Protein AF-A0A6S7LSD6-F1 (afdb_monomer_lite)

Organism: Paramuricea clavata (NCBI:txid317549)

pLDDT: mean 86.42, std 12.98, range [49.25, 97.31]

InterPro domains:
  IPR000742 EGF-like domain [PS00022] (54-65)
  IPR000742 EGF-like domain [PS01186] (54-65)
  IPR000742 EGF-like domain [SM00181] (16-66)
  IPR000742 EGF-like domain [SM00181] (71-110)

Sequence (110 aa):
VNLTFLVQDTKNGSSTLSPNIQLCRCENGGECFVPEATSEQEAAIENTFLVMSCNCPPGYTGEFCGEVRDFCAGGLTPSCNALVTCTNSPTGFTCGDCPNGYDGNGQICS

Secondary structure (DSSP, 8-state):
----EEEE-TTS-EEEE---EEE----TTPEEE-----TTTGGGTTT-EEE-EEEPPTTEESTTS-EEP-SSSTT-SS---TTS-EEEETTEEEEPPPPTT--BSSS-B-

Radius of gyration: 24.89 Å; chains: 1; bounding box: 62×24×68 Å

Structure (mmCIF, N/CA/C/O backbone):
data_AF-A0A6S7LSD6-F1
#
_entry.id   AF-A0A6S7LSD6-F1
#
loop_
_atom_site.group_PDB
_atom_site.id
_atom_site.type_symbol
_atom_site.label_atom_id
_atom_site.label_alt_id
_atom_site.label_comp_id
_atom_site.label_asym_id
_atom_site.label_entity_id
_atom_site.label_seq_id
_atom_site.pdbx_PDB_ins_code
_atom_site.Cartn_x
_atom_site.Cartn_y
_atom_site.Cartn_z
_atom_site.occupancy
_atom_site.B_iso_or_equiv
_atom_site.auth_seq_id
_atom_site.auth_comp_id
_atom_site.auth_asym_id
_atom_site.auth_atom_id
_atom_site.pdbx_PDB_model_num
ATOM 1 N N . VAL A 1 1 ? -17.770 7.307 19.960 1.00 58.91 1 VAL A N 1
ATOM 2 C CA . VAL A 1 1 ? -19.055 6.565 20.033 1.00 58.91 1 VAL A CA 1
ATOM 3 C C . VAL A 1 1 ? -19.008 5.725 21.293 1.00 58.91 1 VAL A C 1
ATOM 5 O O . VAL A 1 1 ? -18.023 5.020 21.466 1.00 58.91 1 VAL A O 1
ATOM 8 N N . ASN A 1 2 ? -20.015 5.820 22.163 1.00 65.75 2 ASN A N 1
ATOM 9 C CA . ASN A 1 2 ? -20.064 5.044 23.405 1.00 65.75 2 ASN A CA 1
ATOM 10 C C . ASN A 1 2 ? -21.063 3.904 23.218 1.00 65.75 2 ASN A C 1
ATOM 12 O O . ASN A 1 2 ? -22.240 4.157 22.959 1.00 65.75 2 ASN A O 1
ATOM 16 N N . LEU A 1 3 ? -20.573 2.667 23.281 1.00 73.94 3 LEU A N 1
ATOM 17 C CA . LEU A 1 3 ? -21.379 1.465 23.107 1.00 73.94 3 LEU A CA 1
ATOM 18 C C . LEU A 1 3 ? -21.621 0.852 24.485 1.00 73.94 3 LEU A C 1
ATOM 20 O O . LEU A 1 3 ? -20.670 0.504 25.179 1.00 73.94 3 LEU A O 1
ATOM 24 N N . THR A 1 4 ? -22.888 0.732 24.875 1.00 83.44 4 THR A N 1
ATOM 25 C CA . THR A 1 4 ? -23.278 0.184 26.177 1.00 83.44 4 THR A CA 1
ATOM 26 C C . THR A 1 4 ? -24.343 -0.878 25.970 1.00 83.44 4 THR A C 1
ATOM 28 O O . THR A 1 4 ? -25.391 -0.612 25.383 1.00 83.44 4 THR A O 1
ATOM 31 N N . PHE A 1 5 ? -24.095 -2.078 26.478 1.00 87.56 5 PHE A N 1
ATOM 32 C CA . PHE A 1 5 ? -25.092 -3.135 26.550 1.00 87.56 5 PHE A CA 1
ATOM 33 C C . PHE A 1 5 ? -25.881 -2.993 27.846 1.00 87.56 5 PHE A C 1
ATOM 35 O O . PHE A 1 5 ? -25.295 -3.026 28.924 1.00 87.56 5 PHE A O 1
ATOM 42 N N . LEU A 1 6 ? -27.201 -2.846 27.738 1.00 92.50 6 LEU A N 1
ATOM 43 C CA . LEU A 1 6 ? -28.130 -2.890 28.863 1.00 92.50 6 LEU A CA 1
ATOM 44 C C . LEU A 1 6 ? -28.782 -4.271 28.900 1.00 92.50 6 LEU A C 1
ATOM 46 O O . LEU A 1 6 ? -29.463 -4.662 27.954 1.00 92.50 6 LEU A O 1
ATOM 50 N N . VAL A 1 7 ? -28.598 -4.990 30.000 1.00 93.19 7 VAL A N 1
ATOM 51 C CA . VAL A 1 7 ? -29.330 -6.225 30.285 1.00 93.19 7 VAL A CA 1
ATOM 52 C C . VAL A 1 7 ? -30.376 -5.898 31.339 1.00 93.19 7 VAL A C 1
ATOM 54 O O . VAL A 1 7 ? -30.024 -5.386 32.400 1.00 93.19 7 VAL A O 1
ATOM 57 N N . GLN A 1 8 ? -31.649 -6.165 31.046 1.00 96.75 8 GLN A N 1
ATOM 58 C CA . GLN A 1 8 ? -32.766 -5.912 31.955 1.00 96.75 8 GLN A CA 1
ATOM 59 C C . GLN A 1 8 ? -33.596 -7.186 32.146 1.00 96.75 8 GLN A C 1
ATOM 61 O O . GLN A 1 8 ? -33.910 -7.874 31.174 1.00 96.75 8 GLN A O 1
ATOM 66 N N . ASP A 1 9 ? -33.935 -7.511 33.392 1.00 94.00 9 ASP A N 1
ATOM 67 C CA . ASP A 1 9 ? -34.819 -8.627 33.725 1.00 94.00 9 ASP A CA 1
ATOM 68 C C . ASP A 1 9 ? -36.308 -8.235 33.638 1.00 94.00 9 ASP A C 1
ATOM 70 O O . ASP A 1 9 ? -36.678 -7.072 33.469 1.00 94.00 9 ASP A O 1
ATOM 74 N N . THR A 1 10 ? -37.202 -9.216 33.788 1.00 96.12 10 THR A N 1
ATOM 75 C CA . THR A 1 10 ? -38.660 -8.998 33.730 1.00 96.12 10 THR A CA 1
ATOM 76 C C . THR A 1 10 ? -39.226 -8.227 34.931 1.00 96.12 10 THR A C 1
ATOM 78 O O . THR A 1 10 ? -40.426 -7.971 34.980 1.00 96.12 10 THR A O 1
ATOM 81 N N . LYS A 1 11 ? -38.399 -7.912 35.932 1.00 95.88 11 LYS A N 1
ATOM 82 C CA . LYS A 1 11 ? -38.730 -7.132 37.134 1.00 95.88 11 LYS A CA 1
ATOM 83 C C . LYS A 1 11 ? -38.057 -5.752 37.121 1.00 95.88 11 LYS A C 1
ATOM 85 O O . LYS A 1 11 ? -38.013 -5.094 38.158 1.00 95.88 11 LYS A O 1
ATOM 90 N N . ASN A 1 12 ? -37.569 -5.307 35.961 1.00 91.25 12 ASN A N 1
ATOM 91 C CA . ASN A 1 12 ? -36.833 -4.061 35.746 1.00 91.25 12 ASN A CA 1
ATOM 92 C C . ASN A 1 12 ? -35.471 -3.959 36.459 1.00 91.25 12 ASN A C 1
ATOM 94 O O . ASN A 1 12 ? -34.884 -2.876 36.463 1.00 91.25 12 ASN A O 1
ATOM 98 N N . GLY A 1 13 ? -34.930 -5.046 37.010 1.00 94.94 13 GLY A N 1
ATOM 99 C CA . GLY A 1 13 ? -33.538 -5.094 37.447 1.00 94.94 13 GLY A CA 1
ATOM 100 C C . GLY A 1 13 ? -32.617 -4.982 36.236 1.00 94.94 13 GLY A C 1
ATOM 101 O O . GLY A 1 13 ? -32.801 -5.705 35.259 1.00 94.94 13 GLY A O 1
ATOM 102 N N . SER A 1 14 ? -31.648 -4.066 36.268 1.00 95.56 14 SER A N 1
ATOM 103 C CA . SER A 1 14 ? -30.779 -3.796 35.119 1.00 95.56 14 SER A CA 1
ATOM 104 C C . SER A 1 14 ? -29.294 -3.840 35.457 1.00 95.56 14 SER A C 1
ATOM 106 O O . SER A 1 14 ? -28.883 -3.507 36.566 1.00 95.56 14 SER A O 1
ATOM 108 N N . SER A 1 15 ? -28.470 -4.188 34.474 1.00 94.00 15 SER A N 1
ATOM 109 C CA . SER A 1 15 ? -27.009 -4.104 34.528 1.00 94.00 15 SER A CA 1
ATOM 110 C C . SER A 1 15 ? -26.463 -3.615 33.191 1.00 94.00 15 SER A C 1
ATOM 112 O O . SER A 1 15 ? -27.057 -3.882 32.146 1.00 94.00 15 SER A O 1
ATOM 114 N N . THR A 1 16 ? -25.341 -2.895 33.215 1.00 92.00 16 THR A N 1
ATOM 115 C CA . THR A 1 16 ? -24.724 -2.326 32.011 1.00 92.00 16 THR A CA 1
ATOM 116 C C . THR A 1 16 ? -23.294 -2.802 31.813 1.00 92.00 16 THR A C 1
ATOM 118 O O . THR A 1 16 ? -22.538 -2.898 32.777 1.00 92.00 16 THR A O 1
ATOM 121 N N . LEU A 1 17 ? -22.911 -3.031 30.558 1.00 86.38 17 LEU A N 1
ATOM 122 C CA . LEU A 1 17 ? -21.543 -3.333 30.143 1.00 86.38 17 LEU A CA 1
ATOM 123 C C . LEU A 1 17 ? -21.118 -2.368 29.037 1.00 86.38 17 LEU A C 1
ATOM 125 O O . LEU A 1 17 ? -21.749 -2.328 27.982 1.00 86.38 17 LEU A O 1
ATOM 129 N N . SER A 1 18 ? -20.018 -1.658 29.253 1.00 84.19 18 SER A N 1
ATOM 130 C CA . SER A 1 18 ? -19.373 -0.832 28.230 1.00 84.19 18 SER A CA 1
ATOM 131 C C . SER A 1 18 ? -18.051 -1.492 27.837 1.00 84.19 18 SER A C 1
ATOM 133 O O . SER A 1 18 ? -17.091 -1.399 28.600 1.00 84.19 18 SER A O 1
ATOM 135 N N . PRO A 1 19 ? -17.980 -2.232 26.716 1.00 81.12 19 PRO A N 1
ATOM 136 C CA . PRO A 1 19 ? -16.727 -2.834 26.281 1.00 81.12 19 PRO A CA 1
ATOM 137 C C . PRO A 1 19 ? -15.780 -1.781 25.697 1.00 81.12 19 PRO A C 1
ATOM 139 O O . PRO A 1 19 ? -16.206 -0.803 25.081 1.00 81.12 19 PRO A O 1
ATOM 142 N N . ASN A 1 20 ? -14.481 -2.047 25.797 1.00 78.19 20 ASN A N 1
ATOM 143 C CA . ASN A 1 20 ? -13.505 -1.428 24.911 1.00 78.19 20 ASN A CA 1
ATOM 144 C C . ASN A 1 20 ? -13.528 -2.192 23.574 1.00 78.19 20 ASN A C 1
ATOM 146 O O . ASN A 1 20 ? -13.371 -3.414 23.563 1.00 78.19 20 ASN A O 1
ATOM 150 N N . ILE A 1 21 ? -13.791 -1.497 22.466 1.00 81.06 21 ILE A N 1
ATOM 151 C CA . ILE A 1 21 ? -13.832 -2.099 21.127 1.00 81.06 21 ILE A CA 1
ATOM 152 C C . ILE A 1 21 ? -12.767 -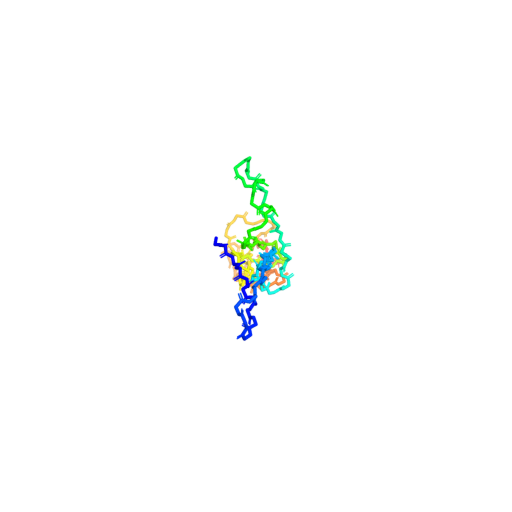1.422 20.283 1.00 81.06 21 ILE A C 1
ATOM 154 O O . ILE A 1 21 ? -12.851 -0.222 20.038 1.00 81.06 21 ILE A O 1
ATOM 158 N N . GLN A 1 22 ? -11.810 -2.204 19.798 1.00 82.56 22 GLN A N 1
ATOM 159 C CA . GLN A 1 22 ? -10.786 -1.755 18.866 1.00 82.56 22 GLN A CA 1
ATOM 160 C C . GLN A 1 22 ? -11.011 -2.466 17.538 1.00 82.56 22 GLN A C 1
ATOM 162 O O . GLN A 1 22 ? -10.961 -3.694 17.468 1.00 82.56 22 GLN A O 1
ATOM 167 N N . LEU A 1 23 ? -11.309 -1.700 16.494 1.00 86.62 23 LEU A N 1
ATOM 168 C CA . LEU A 1 23 ? -11.623 -2.227 15.172 1.00 86.62 23 LEU A CA 1
ATOM 169 C C . LEU A 1 23 ? -10.642 -1.672 14.142 1.00 86.62 23 LEU A C 1
ATOM 171 O O . LEU A 1 23 ? -10.367 -0.480 14.116 1.00 86.62 23 LEU A O 1
ATOM 175 N N . CYS A 1 24 ? -10.176 -2.525 13.247 1.00 90.06 24 CYS A N 1
ATOM 176 C CA . CYS A 1 24 ? -9.442 -2.159 12.042 1.00 90.06 24 CYS A CA 1
ATOM 177 C C . CYS A 1 24 ? -9.931 -3.040 10.895 1.00 90.06 24 CYS A C 1
ATOM 179 O O . CYS A 1 24 ? -10.449 -4.138 11.114 1.00 90.06 24 CYS A O 1
ATOM 181 N N . ARG A 1 25 ? -9.738 -2.573 9.663 1.00 94.00 25 ARG A N 1
ATOM 182 C CA . ARG A 1 25 ? -10.050 -3.328 8.447 1.00 94.00 25 ARG A CA 1
ATOM 183 C C . ARG A 1 25 ? -8.829 -3.351 7.530 1.00 94.00 25 ARG A C 1
ATOM 185 O O . ARG A 1 25 ? -8.878 -2.836 6.422 1.00 94.00 25 ARG A O 1
ATOM 192 N N . CYS A 1 26 ? -7.722 -3.899 8.016 1.00 96.88 26 CYS A N 1
ATOM 193 C CA . CYS A 1 26 ? -6.512 -4.021 7.211 1.00 96.88 26 CYS A CA 1
ATOM 194 C C . CYS A 1 26 ? -6.633 -5.195 6.233 1.00 96.88 26 CYS A C 1
ATOM 196 O O . CYS A 1 26 ? -7.094 -6.278 6.595 1.00 96.88 26 CYS A O 1
ATOM 198 N N . GLU A 1 27 ? -6.219 -4.975 4.992 1.00 96.88 27 GLU A N 1
ATOM 199 C CA . GLU A 1 27 ? -6.199 -5.957 3.912 1.00 96.88 27 GLU A CA 1
ATOM 200 C C . GLU A 1 27 ? -4.757 -6.422 3.643 1.00 96.88 27 GLU A C 1
ATOM 202 O O . GLU A 1 27 ? -3.797 -5.892 4.206 1.00 96.88 27 GLU A O 1
ATOM 207 N N . ASN A 1 28 ? -4.595 -7.468 2.826 1.00 96.31 28 ASN A N 1
ATOM 208 C CA . ASN A 1 28 ? -3.292 -8.001 2.393 1.00 96.31 28 ASN A CA 1
ATOM 209 C C . ASN A 1 28 ? -2.295 -8.344 3.522 1.00 96.31 28 ASN A C 1
ATOM 211 O O . ASN A 1 28 ? -1.088 -8.366 3.298 1.00 96.31 28 ASN A O 1
ATOM 215 N N . GLY A 1 29 ? -2.794 -8.655 4.724 1.00 95.12 29 GLY A N 1
ATOM 216 C CA . GLY A 1 29 ? -1.966 -8.987 5.889 1.00 95.12 29 GLY A CA 1
ATOM 217 C C . GLY A 1 29 ? -1.452 -7.776 6.670 1.00 95.12 29 GLY A C 1
ATOM 218 O O . GLY A 1 29 ? -0.512 -7.927 7.442 1.00 95.12 29 GLY A O 1
ATOM 219 N N . GLY A 1 30 ? -2.041 -6.591 6.473 1.00 96.19 30 GLY A N 1
ATOM 220 C CA . GLY A 1 30 ? -1.735 -5.411 7.280 1.00 96.19 30 GLY A CA 1
ATOM 221 C C . GLY A 1 30 ? -1.982 -5.624 8.770 1.00 96.19 30 GLY A C 1
ATOM 222 O O . GLY A 1 30 ? -2.966 -6.245 9.175 1.00 96.19 30 GLY A O 1
ATOM 223 N N . GLU A 1 31 ? -1.072 -5.089 9.578 1.00 95.44 31 GLU A N 1
ATOM 224 C CA . GLU A 1 31 ? -1.126 -5.186 11.032 1.00 95.44 31 GLU A CA 1
ATOM 225 C C . GLU A 1 31 ? -1.811 -3.957 11.615 1.00 95.44 31 GLU A C 1
ATOM 227 O O . GLU A 1 31 ? -1.516 -2.819 11.244 1.00 95.44 31 GLU A O 1
ATOM 232 N N . CYS A 1 32 ? -2.730 -4.177 12.546 1.00 93.31 32 CYS A N 1
ATOM 233 C CA . CYS A 1 32 ? -3.435 -3.082 13.186 1.00 93.31 32 CYS A CA 1
ATOM 234 C C . CYS A 1 32 ? -2.579 -2.469 14.283 1.00 93.31 32 CYS A C 1
ATOM 236 O O . CYS A 1 32 ? -2.030 -3.183 15.122 1.00 93.31 32 CYS A O 1
ATOM 238 N N . PHE A 1 33 ? -2.524 -1.144 14.312 1.00 90.00 33 PHE A N 1
ATOM 239 C CA . PHE A 1 33 ? -1.864 -0.416 15.379 1.00 90.00 33 PHE A CA 1
ATOM 240 C C . PHE A 1 33 ? -2.753 0.715 15.876 1.00 90.00 33 PHE A C 1
ATOM 242 O O . PHE A 1 33 ? -3.539 1.312 15.135 1.00 90.00 33 PHE A O 1
ATOM 249 N N . VAL A 1 34 ? -2.621 1.007 17.164 1.00 82.62 34 VAL A N 1
ATOM 250 C CA . VAL A 1 34 ? -3.210 2.210 17.738 1.00 82.62 34 VAL A CA 1
ATOM 251 C C . VAL A 1 34 ? -2.374 3.379 17.221 1.00 82.62 34 VAL A C 1
ATOM 253 O O . VAL A 1 34 ? -1.178 3.407 17.521 1.00 82.62 34 VAL A O 1
ATOM 256 N N . PRO A 1 35 ? -2.940 4.300 16.416 1.00 74.50 35 PRO A N 1
ATOM 257 C CA . PRO A 1 35 ? -2.203 5.489 16.015 1.00 74.50 35 PRO A CA 1
ATOM 258 C C . PRO A 1 35 ? -1.728 6.205 17.275 1.00 74.50 35 PRO A C 1
ATOM 260 O O . PRO A 1 35 ? -2.470 6.240 18.258 1.00 74.50 35 PRO A O 1
ATOM 263 N N . GLU A 1 36 ? -0.487 6.707 17.264 1.00 69.56 36 GLU A N 1
ATOM 264 C CA . G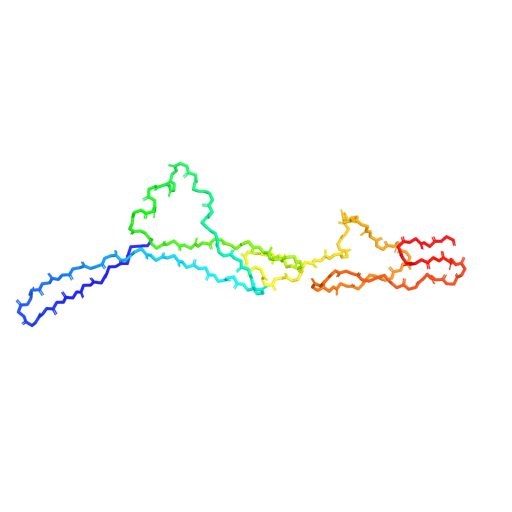LU A 1 36 ? 0.069 7.419 18.414 1.00 69.56 36 GLU A CA 1
ATOM 265 C C . GLU A 1 36 ? -0.935 8.474 18.862 1.00 69.56 36 GLU A C 1
ATOM 267 O O . GLU A 1 36 ? -1.265 9.402 18.119 1.00 69.56 36 GLU A O 1
ATOM 272 N N . ALA A 1 37 ? -1.470 8.259 20.061 1.00 58.19 37 ALA A N 1
ATOM 273 C CA . ALA A 1 37 ? -2.416 9.164 20.657 1.00 58.19 37 ALA A CA 1
ATOM 274 C C . ALA A 1 37 ? -1.701 10.505 20.820 1.00 58.19 37 ALA A C 1
ATOM 276 O O . ALA A 1 37 ? -0.706 10.600 21.539 1.00 58.19 37 ALA A O 1
ATOM 277 N N . THR A 1 38 ? -2.202 11.558 20.176 1.00 56.91 38 THR A N 1
ATOM 278 C CA . THR A 1 38 ? -1.872 12.904 20.646 1.00 56.91 38 THR A CA 1
ATOM 279 C C . THR A 1 38 ? -2.315 12.998 22.111 1.00 56.91 38 THR A C 1
ATOM 281 O O . THR A 1 38 ? -3.171 12.234 22.555 1.00 56.91 38 THR A O 1
ATOM 284 N N . SER A 1 39 ? -1.770 13.920 22.898 1.00 56.19 39 SER A N 1
ATOM 285 C CA . SER A 1 39 ? -2.108 14.086 24.325 1.00 56.19 39 SER A CA 1
ATOM 286 C C . SER A 1 39 ? -3.614 14.288 24.621 1.00 56.19 39 SER A C 1
ATOM 288 O O . SER A 1 39 ? -4.035 14.252 25.772 1.00 56.19 39 SER A O 1
ATOM 290 N N . GLU A 1 40 ? -4.451 14.454 23.592 1.00 56.50 40 GLU A N 1
ATOM 291 C CA . GLU A 1 40 ? -5.918 14.507 23.653 1.00 56.50 40 GLU A CA 1
ATOM 292 C C . GLU A 1 40 ? -6.598 13.122 23.511 1.00 56.50 40 GLU A C 1
ATOM 294 O O . GLU A 1 40 ? -7.772 12.964 23.844 1.00 56.50 40 GLU A O 1
ATOM 299 N N . GLN A 1 41 ? -5.875 12.105 23.035 1.00 55.72 41 GLN A N 1
ATOM 300 C CA . GLN A 1 41 ? -6.357 10.755 22.708 1.00 55.72 41 GLN A CA 1
ATOM 301 C C . GLN A 1 41 ? -5.961 9.695 23.751 1.00 55.72 41 GLN A C 1
ATOM 303 O O . GLN A 1 41 ? -6.525 8.601 23.747 1.00 55.72 41 GLN A O 1
ATOM 308 N N . GLU A 1 42 ? -5.072 10.017 24.698 1.00 53.19 42 GLU A N 1
ATOM 309 C CA . GLU A 1 42 ? -4.745 9.142 25.840 1.00 53.19 42 GLU A CA 1
ATOM 310 C C . GLU A 1 42 ? -5.981 8.864 26.720 1.00 53.19 42 GLU A C 1
ATOM 312 O O . GLU A 1 42 ? -6.130 7.774 27.270 1.00 53.19 42 GLU A O 1
ATOM 317 N N . ALA A 1 43 ? -6.941 9.797 26.760 1.00 49.25 43 ALA A N 1
ATOM 318 C CA . ALA A 1 43 ? -8.219 9.636 27.457 1.00 49.25 43 ALA A CA 1
ATOM 319 C C . ALA A 1 43 ? -9.232 8.726 26.726 1.00 49.25 43 ALA A C 1
ATOM 321 O O . ALA A 1 43 ? -10.258 8.371 27.303 1.00 49.25 43 ALA A O 1
ATOM 322 N N . ALA A 1 44 ? -8.972 8.324 25.474 1.00 52.06 44 ALA A N 1
ATOM 323 C CA . ALA A 1 44 ? -9.857 7.438 24.707 1.00 52.06 44 ALA A CA 1
ATOM 324 C C . ALA A 1 44 ? -9.589 5.941 24.961 1.00 52.06 44 ALA A C 1
ATOM 326 O O . ALA A 1 44 ? -10.323 5.084 24.470 1.00 52.06 44 ALA A O 1
ATOM 327 N N . ILE A 1 45 ? -8.552 5.600 25.730 1.00 55.97 45 ILE A N 1
ATOM 328 C CA . ILE A 1 45 ? -8.189 4.203 26.011 1.00 55.97 45 ILE A CA 1
ATOM 329 C C . ILE A 1 45 ? -9.075 3.618 27.132 1.00 55.97 45 ILE A C 1
ATOM 331 O O . ILE A 1 45 ? -9.351 2.416 27.147 1.00 55.97 45 ILE A O 1
ATOM 335 N N . GLU A 1 46 ? -9.655 4.461 27.991 1.00 56.62 46 GLU A N 1
ATOM 336 C CA . GLU A 1 46 ? -10.701 4.067 28.939 1.00 56.62 46 GLU A CA 1
ATOM 337 C C . GLU A 1 46 ? -12.100 4.234 28.307 1.00 56.62 46 GLU A C 1
ATOM 339 O O . GLU A 1 46 ? -12.624 5.336 28.174 1.00 56.62 46 GLU A O 1
ATOM 344 N N . ASN A 1 47 ? -12.747 3.115 27.955 1.00 53.88 47 ASN A N 1
ATOM 345 C CA . ASN A 1 47 ? -14.174 3.012 27.582 1.00 53.88 47 ASN A CA 1
ATOM 346 C C . ASN A 1 47 ? -14.637 3.524 26.197 1.00 53.88 47 ASN A C 1
ATOM 348 O O . ASN A 1 47 ? -15.828 3.803 26.038 1.00 53.88 47 ASN A O 1
ATOM 352 N N . THR A 1 48 ? -13.776 3.605 25.175 1.00 68.38 48 THR A N 1
ATOM 353 C CA . THR A 1 48 ? -14.193 4.091 23.840 1.00 68.38 48 THR A CA 1
ATOM 354 C C . THR A 1 48 ? -14.059 3.045 22.728 1.00 68.38 48 THR A C 1
ATOM 356 O O . THR A 1 48 ? -13.148 2.220 22.710 1.00 68.38 48 THR A O 1
ATOM 359 N N . PHE A 1 49 ? -15.003 3.095 21.780 1.00 76.44 49 PHE A N 1
ATOM 360 C CA . PHE A 1 49 ? -14.891 2.458 20.467 1.00 76.44 49 PHE A CA 1
ATOM 361 C C . PHE A 1 49 ? -13.814 3.177 19.640 1.00 76.44 49 PHE A C 1
ATOM 363 O O . PHE A 1 49 ? -14.013 4.334 19.255 1.00 76.44 49 PHE A O 1
ATOM 370 N N . LEU A 1 50 ? -12.698 2.501 19.369 1.00 78.50 50 LEU A N 1
ATOM 371 C CA . LEU A 1 50 ? -11.553 3.021 18.627 1.00 78.50 50 LEU A CA 1
ATOM 372 C C . LEU A 1 50 ? -11.441 2.346 17.259 1.00 78.50 50 LEU A C 1
ATOM 374 O O . LEU A 1 50 ? -11.401 1.119 17.158 1.00 78.50 50 LEU A O 1
ATOM 378 N N . VAL A 1 51 ? -11.326 3.162 16.212 1.00 83.38 51 VAL A N 1
ATOM 379 C CA . VAL A 1 51 ? -10.904 2.690 14.892 1.00 83.38 51 VAL A CA 1
ATOM 380 C C . VAL A 1 51 ? -9.388 2.835 14.809 1.00 83.38 51 VAL A C 1
ATOM 382 O O . VAL A 1 51 ? -8.861 3.938 14.926 1.00 83.38 51 VAL A O 1
ATOM 385 N N . MET A 1 52 ? -8.702 1.705 14.684 1.00 86.88 52 MET A N 1
ATOM 386 C CA . MET A 1 52 ? -7.250 1.608 14.581 1.00 86.88 52 MET A CA 1
ATOM 387 C C . MET A 1 52 ? -6.783 1.802 13.135 1.00 86.88 52 MET A C 1
ATOM 389 O O . MET A 1 52 ? -7.538 1.568 12.189 1.00 86.88 52 MET A O 1
ATOM 393 N N . SER A 1 53 ? -5.512 2.163 12.985 1.00 90.44 53 SER A N 1
ATOM 394 C CA . SER A 1 53 ? -4.847 2.336 11.692 1.00 90.44 53 SER A CA 1
ATOM 395 C C . SER A 1 53 ? -4.124 1.056 11.260 1.00 90.44 53 SER A C 1
ATOM 397 O O . SER A 1 53 ? -3.906 0.150 12.069 1.00 90.44 53 SER A O 1
ATOM 399 N N . CYS A 1 54 ? -3.738 0.981 9.984 1.00 96.00 54 CYS A N 1
ATOM 400 C CA . CYS A 1 54 ? -3.056 -0.176 9.405 1.00 96.00 54 CYS A CA 1
ATOM 401 C C . CYS A 1 54 ? -1.588 0.112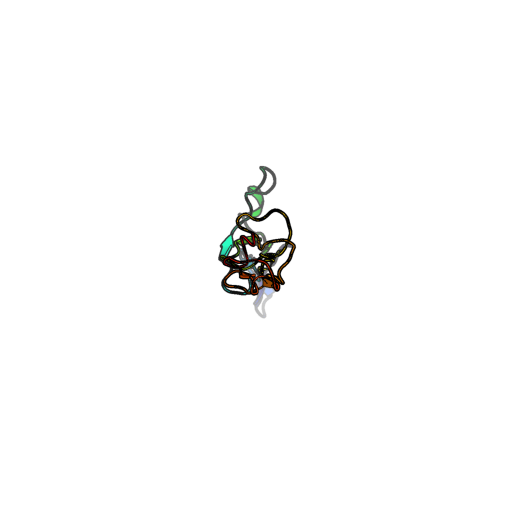 9.089 1.00 96.00 54 CYS A C 1
ATOM 403 O O . CYS A 1 54 ? -1.266 1.084 8.407 1.00 96.00 54 CYS A O 1
ATOM 405 N N . ASN A 1 55 ? -0.697 -0.759 9.553 1.00 95.94 55 ASN A N 1
ATOM 406 C CA . ASN A 1 55 ? 0.680 -0.833 9.095 1.00 95.94 55 ASN A CA 1
ATOM 407 C C . ASN A 1 55 ? 0.744 -1.795 7.905 1.00 95.94 55 ASN A C 1
ATOM 409 O O . ASN A 1 55 ? 0.430 -2.981 8.041 1.00 95.94 55 ASN A O 1
ATOM 413 N N . CYS A 1 56 ? 1.116 -1.286 6.733 1.00 96.75 56 CYS A N 1
ATOM 414 C CA . CYS A 1 56 ? 1.070 -2.080 5.512 1.00 96.75 56 CYS A CA 1
ATOM 415 C C . CYS A 1 56 ? 2.323 -2.936 5.325 1.00 96.75 56 CYS A C 1
ATOM 417 O O . CYS A 1 56 ? 3.440 -2.441 5.501 1.00 96.75 56 CYS A O 1
ATOM 419 N N . PRO A 1 57 ? 2.162 -4.208 4.916 1.00 96.00 57 PRO A N 1
ATOM 420 C CA . PRO A 1 57 ? 3.294 -5.050 4.591 1.00 96.00 57 PRO A CA 1
ATOM 421 C C . PRO A 1 57 ? 3.983 -4.544 3.313 1.00 96.00 57 PRO A C 1
ATOM 423 O O . PRO A 1 57 ? 3.391 -3.784 2.533 1.00 96.00 57 PRO A O 1
ATOM 426 N N . PRO A 1 58 ? 5.235 -4.970 3.057 1.00 93.06 58 PRO A N 1
ATOM 427 C CA . PRO A 1 58 ? 5.938 -4.618 1.832 1.00 93.06 58 PRO A CA 1
ATOM 428 C C . PRO A 1 58 ? 5.098 -4.928 0.590 1.00 93.06 58 PRO A C 1
ATOM 430 O O . PRO A 1 58 ? 4.525 -6.009 0.478 1.00 93.06 58 PRO A O 1
ATOM 433 N N . GLY A 1 59 ? 5.045 -3.974 -0.341 1.00 92.81 59 GLY A N 1
ATOM 434 C CA . GLY A 1 59 ? 4.282 -4.126 -1.581 1.00 92.81 59 GLY A CA 1
ATOM 435 C C . GLY A 1 59 ? 2.862 -3.578 -1.554 1.00 92.81 59 GLY A C 1
ATOM 436 O O . GLY A 1 59 ? 2.243 -3.503 -2.611 1.00 92.81 59 GLY A O 1
ATOM 437 N N . TYR A 1 60 ? 2.370 -3.134 -0.396 1.00 96.00 60 TYR A N 1
ATOM 438 C CA . TYR A 1 60 ? 1.034 -2.559 -0.256 1.00 96.00 60 TYR A CA 1
ATOM 439 C C . TYR A 1 60 ? 1.069 -1.154 0.343 1.00 96.00 60 TYR A C 1
ATOM 441 O O . TYR A 1 60 ? 2.041 -0.738 0.977 1.00 96.00 60 TYR A O 1
ATOM 449 N N . THR A 1 61 ? 0.008 -0.397 0.098 1.00 94.88 61 THR A N 1
ATOM 450 C CA . THR A 1 61 ? -0.175 0.980 0.552 1.00 94.88 61 THR A CA 1
ATOM 451 C C . THR A 1 61 ? -1.666 1.317 0.699 1.00 94.88 61 THR A C 1
ATOM 453 O O . THR A 1 61 ? -2.530 0.447 0.555 1.00 94.88 61 THR A O 1
ATOM 456 N N . GLY A 1 62 ? -1.966 2.574 1.025 1.00 94.38 62 GLY A N 1
ATOM 457 C CA . GLY A 1 62 ? -3.311 3.059 1.327 1.00 94.38 62 GLY A CA 1
ATOM 458 C C . GLY A 1 62 ? -3.702 2.878 2.797 1.00 94.38 62 GLY A C 1
ATOM 459 O O . GLY A 1 62 ? -3.033 2.183 3.558 1.00 94.38 62 GLY A O 1
ATOM 460 N N . GLU A 1 63 ? -4.812 3.503 3.193 1.00 93.44 63 GLU A N 1
ATOM 461 C CA . GLU A 1 63 ? -5.312 3.522 4.583 1.00 93.44 63 GLU A CA 1
ATOM 462 C C . GLU A 1 63 ? -5.566 2.114 5.146 1.00 93.44 63 GLU A C 1
ATOM 464 O O 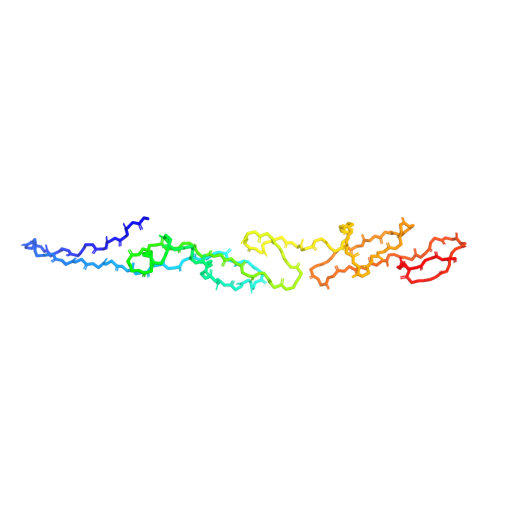. GLU A 1 63 ? -5.309 1.845 6.317 1.00 93.44 63 GLU A O 1
ATOM 469 N N . PHE A 1 64 ? -6.028 1.205 4.286 1.00 95.75 64 PHE A N 1
ATOM 470 C CA . PHE A 1 64 ? -6.389 -0.168 4.641 1.00 95.75 64 PHE A CA 1
ATOM 471 C C . PHE A 1 64 ? -5.466 -1.214 4.014 1.00 95.75 64 PHE A C 1
ATOM 473 O O . PHE A 1 64 ? -5.793 -2.395 4.028 1.00 95.75 64 PHE A O 1
ATOM 480 N N . CYS A 1 65 ? -4.330 -0.811 3.439 1.00 97.31 65 CYS A N 1
ATOM 481 C CA . CYS A 1 65 ? -3.399 -1.716 2.754 1.00 97.31 65 CYS A CA 1
ATOM 482 C C . CYS A 1 65 ? -4.013 -2.494 1.574 1.00 97.31 65 CYS A C 1
ATOM 484 O O . CYS A 1 65 ? -3.506 -3.547 1.190 1.00 97.31 65 CYS A O 1
ATOM 486 N N . GLY A 1 66 ? -5.110 -1.991 0.999 1.00 96.00 66 GLY A N 1
ATOM 487 C CA . GLY A 1 66 ? -5.792 -2.596 -0.150 1.00 96.00 66 GLY A CA 1
ATOM 488 C C . GLY A 1 66 ? -5.127 -2.280 -1.492 1.00 96.00 66 GLY A C 1
ATOM 489 O O . GLY A 1 66 ? -5.397 -2.946 -2.489 1.00 96.00 66 GLY A O 1
ATOM 490 N N . GLU A 1 67 ? -4.247 -1.280 -1.531 1.00 95.44 67 GLU A N 1
ATOM 491 C CA . GLU A 1 67 ? -3.610 -0.821 -2.762 1.00 95.44 67 GLU A CA 1
ATOM 492 C C . GLU A 1 67 ? -2.243 -1.474 -2.929 1.00 95.44 67 GLU A C 1
ATOM 494 O O . GLU A 1 67 ? -1.447 -1.532 -1.992 1.00 95.44 67 GLU A O 1
ATOM 499 N N . VAL A 1 68 ? -1.943 -1.945 -4.138 1.00 94.38 68 VAL A N 1
ATOM 500 C CA . VAL A 1 68 ? -0.594 -2.399 -4.483 1.00 94.38 68 VAL A CA 1
ATOM 501 C C . VAL A 1 68 ? 0.295 -1.174 -4.630 1.00 94.38 68 VAL A C 1
ATOM 503 O O . VAL A 1 68 ? -0.030 -0.249 -5.373 1.00 94.38 68 VAL A O 1
ATOM 506 N N . ARG A 1 69 ? 1.433 -1.171 -3.939 1.00 94.06 69 ARG A N 1
ATOM 507 C CA . ARG A 1 69 ? 2.424 -0.107 -4.052 1.00 94.06 69 ARG A CA 1
ATOM 508 C C . ARG A 1 69 ? 2.883 0.006 -5.502 1.00 94.06 69 ARG A C 1
ATOM 510 O O . ARG A 1 69 ? 3.262 -0.989 -6.115 1.00 94.06 69 ARG A O 1
ATOM 517 N N . ASP A 1 70 ? 2.874 1.220 -6.035 1.00 92.88 70 ASP A N 1
ATOM 518 C CA . ASP A 1 70 ? 3.412 1.481 -7.364 1.00 92.88 70 ASP A CA 1
ATOM 519 C C . ASP A 1 70 ? 4.933 1.646 -7.294 1.00 92.88 70 ASP A C 1
ATOM 521 O O . ASP A 1 70 ? 5.448 2.684 -6.878 1.00 92.88 70 ASP A O 1
ATOM 525 N N . PHE A 1 71 ? 5.654 0.595 -7.675 1.00 91.50 71 PHE A N 1
ATOM 526 C CA . PHE A 1 71 ? 7.109 0.600 -7.765 1.00 91.50 71 PHE A CA 1
ATOM 527 C C . PHE A 1 71 ? 7.632 1.250 -9.056 1.00 91.50 71 PHE A C 1
ATOM 529 O O . PHE A 1 71 ? 8.824 1.538 -9.155 1.00 91.50 71 PHE A O 1
ATOM 536 N N . CYS A 1 72 ? 6.752 1.497 -10.028 1.00 91.31 72 CYS A N 1
ATOM 537 C CA . CYS A 1 72 ? 7.062 2.204 -11.267 1.00 91.31 72 CYS A CA 1
ATOM 538 C C . CYS A 1 72 ? 6.833 3.719 -11.150 1.00 91.31 72 CYS A C 1
ATOM 540 O O . CYS A 1 72 ? 7.263 4.469 -12.031 1.00 91.31 72 CYS A O 1
ATOM 542 N N . ALA A 1 73 ? 6.186 4.183 -10.076 1.00 88.69 73 ALA A N 1
ATOM 543 C CA . ALA A 1 73 ? 6.048 5.601 -9.789 1.00 88.69 73 ALA A CA 1
ATOM 544 C C . ALA A 1 73 ? 7.436 6.253 -9.662 1.00 88.69 73 ALA A C 1
ATOM 546 O O . ALA A 1 73 ? 8.316 5.783 -8.933 1.00 88.69 73 ALA A O 1
ATOM 547 N N . GLY A 1 74 ? 7.643 7.349 -10.398 1.00 70.81 74 GLY A N 1
ATOM 548 C CA . GLY A 1 74 ? 8.904 8.086 -10.382 1.00 70.81 74 GLY A CA 1
ATOM 549 C C . GLY A 1 74 ? 9.306 8.504 -8.963 1.00 70.81 74 GLY A C 1
ATOM 550 O O . GLY A 1 74 ? 8.463 8.889 -8.157 1.00 70.81 74 GLY A O 1
ATOM 551 N N . GLY A 1 75 ? 10.605 8.435 -8.661 1.00 71.88 75 GLY A N 1
ATOM 552 C CA . GLY A 1 75 ? 11.159 8.786 -7.345 1.00 71.88 75 GLY A CA 1
ATOM 553 C C . GLY A 1 75 ? 11.627 7.595 -6.504 1.00 71.88 75 GLY A C 1
ATOM 554 O O . GLY A 1 75 ? 12.265 7.806 -5.475 1.00 71.88 75 GLY A O 1
ATOM 555 N N . LEU A 1 76 ? 11.380 6.360 -6.950 1.00 77.75 76 LEU A N 1
ATOM 556 C CA . LEU A 1 76 ? 11.968 5.159 -6.354 1.00 77.75 76 LEU A CA 1
ATOM 557 C C . LEU A 1 76 ? 13.320 4.825 -6.998 1.00 77.75 76 LEU A C 1
ATOM 559 O O . LEU A 1 76 ? 13.514 4.976 -8.207 1.00 77.75 76 LEU A O 1
ATOM 563 N N . THR A 1 77 ? 14.268 4.379 -6.172 1.00 78.19 77 THR A N 1
ATOM 564 C CA . THR A 1 77 ? 15.588 3.917 -6.610 1.00 78.19 77 THR A CA 1
ATOM 565 C C . THR A 1 77 ? 15.819 2.473 -6.149 1.00 78.19 77 THR A C 1
ATOM 567 O O . THR A 1 77 ? 15.631 2.172 -4.968 1.00 78.19 77 THR A O 1
ATOM 570 N N . PRO A 1 78 ? 16.236 1.564 -7.050 1.00 82.56 78 PRO A N 1
ATOM 571 C CA . PRO A 1 78 ? 16.417 1.759 -8.493 1.00 82.56 78 PRO A CA 1
ATOM 572 C C . PRO A 1 78 ? 15.075 1.891 -9.239 1.00 82.56 78 PRO A C 1
ATOM 574 O O . PRO A 1 78 ? 14.056 1.400 -8.769 1.00 82.56 78 PRO A O 1
ATOM 577 N N . SER A 1 79 ? 15.089 2.530 -10.408 1.00 89.62 79 SER A N 1
ATOM 578 C CA . SER A 1 79 ? 13.959 2.585 -11.348 1.00 89.62 79 SER A CA 1
ATOM 579 C C . SER A 1 79 ? 14.383 2.035 -12.709 1.00 89.62 79 SER A C 1
ATOM 581 O O . SER A 1 79 ? 15.576 1.869 -12.979 1.00 89.62 79 SER A O 1
ATOM 583 N N . CYS A 1 80 ? 13.412 1.703 -13.559 1.00 93.69 80 CYS A N 1
ATOM 584 C CA . CYS A 1 80 ? 13.702 1.328 -14.939 1.00 93.69 80 CYS A CA 1
ATOM 585 C C . CYS A 1 80 ? 14.256 2.511 -15.733 1.00 93.69 80 CYS A C 1
ATOM 587 O O . CYS A 1 80 ? 13.930 3.669 -15.465 1.00 93.69 80 CYS A O 1
ATOM 589 N N . ASN A 1 81 ? 15.061 2.208 -16.749 1.00 93.06 81 ASN A N 1
ATOM 590 C CA . ASN A 1 81 ? 15.480 3.195 -17.726 1.00 93.06 81 ASN A CA 1
ATOM 591 C C . ASN A 1 81 ? 14.242 3.80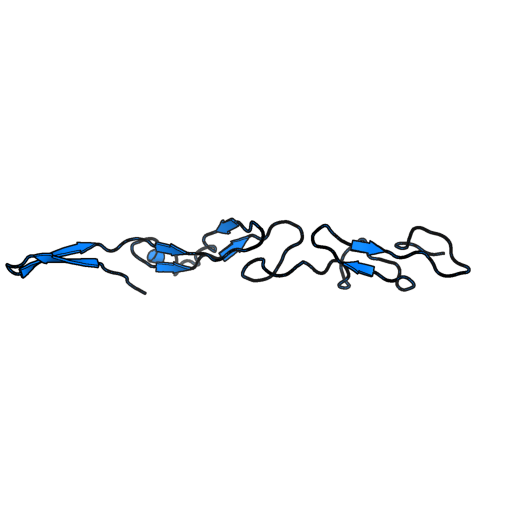4 -18.405 1.00 93.06 81 ASN A C 1
ATOM 593 O O . ASN A 1 81 ? 13.281 3.097 -18.700 1.00 93.06 81 ASN A O 1
ATOM 597 N N . ALA A 1 82 ? 14.281 5.102 -18.709 1.00 90.81 82 ALA A N 1
ATOM 598 C CA . ALA A 1 82 ? 13.170 5.795 -19.363 1.00 90.81 82 ALA A CA 1
ATOM 599 C C . ALA A 1 82 ? 12.805 5.216 -20.746 1.00 90.81 82 ALA A C 1
ATOM 601 O O . ALA A 1 82 ? 11.711 5.467 -21.245 1.00 90.81 82 ALA A O 1
ATOM 602 N N . LEU A 1 83 ? 13.715 4.461 -21.370 1.00 92.19 83 LEU A N 1
ATOM 603 C CA . LEU A 1 83 ? 13.504 3.820 -22.665 1.00 92.19 83 LEU A CA 1
ATOM 604 C C . LEU A 1 83 ? 12.757 2.481 -22.594 1.00 92.19 83 LEU A C 1
ATOM 606 O O . LEU A 1 83 ? 12.380 1.965 -23.645 1.00 92.19 83 LEU A O 1
ATOM 610 N N . VAL A 1 84 ? 12.548 1.903 -21.406 1.00 94.56 84 VAL A N 1
ATOM 611 C CA . VAL A 1 84 ? 11.912 0.584 -21.267 1.00 94.56 84 VAL A CA 1
ATOM 612 C C . VAL A 1 84 ? 10.595 0.658 -20.501 1.00 94.56 84 VAL A C 1
ATOM 614 O O . VAL A 1 84 ? 10.355 1.556 -19.697 1.00 94.56 84 VAL A O 1
ATOM 617 N N . THR A 1 85 ? 9.719 -0.318 -20.736 1.00 94.06 85 THR A N 1
ATOM 618 C CA . THR A 1 85 ? 8.458 -0.445 -19.996 1.00 94.06 85 THR A CA 1
ATOM 619 C C . THR A 1 85 ? 8.712 -0.987 -18.590 1.00 94.06 85 THR A C 1
ATOM 621 O O . THR A 1 85 ? 9.389 -2.001 -18.429 1.00 94.06 85 THR A O 1
ATOM 624 N N . CYS A 1 86 ? 8.136 -0.342 -17.575 1.00 94.94 86 CYS A N 1
ATOM 625 C CA . CYS A 1 86 ? 8.108 -0.846 -16.204 1.00 94.94 86 CYS A CA 1
ATOM 626 C C . CYS A 1 86 ? 6.803 -1.611 -15.956 1.00 94.94 86 CYS A C 1
ATOM 628 O O . CYS A 1 86 ? 5.724 -1.113 -16.279 1.00 94.94 86 CYS A O 1
ATOM 630 N N . THR A 1 87 ? 6.894 -2.810 -15.385 1.00 94.69 87 THR A N 1
ATOM 631 C CA . THR A 1 87 ? 5.732 -3.618 -14.991 1.00 94.69 87 THR A CA 1
ATOM 632 C C . THR A 1 87 ? 5.681 -3.721 -13.473 1.00 94.69 87 THR A C 1
ATOM 634 O O . THR A 1 87 ? 6.611 -4.241 -12.856 1.00 94.69 87 THR A O 1
ATOM 637 N N . ASN A 1 88 ? 4.598 -3.228 -12.871 1.00 93.31 88 ASN A N 1
ATOM 638 C CA . ASN A 1 88 ? 4.409 -3.221 -11.422 1.00 93.31 88 ASN A CA 1
ATOM 639 C C . ASN A 1 88 ? 3.786 -4.532 -10.909 1.00 93.31 88 ASN A C 1
ATOM 641 O O . ASN A 1 88 ? 2.961 -5.147 -11.583 1.00 93.31 88 ASN A O 1
ATOM 645 N N . SER A 1 89 ? 4.144 -4.931 -9.691 1.00 90.31 89 SER A N 1
ATOM 646 C CA . SER A 1 89 ? 3.645 -6.117 -8.990 1.00 90.31 89 SER A CA 1
ATOM 647 C C . SER A 1 89 ? 3.637 -5.871 -7.472 1.00 90.31 89 SER A C 1
ATOM 649 O O . SER A 1 89 ? 4.469 -5.112 -6.974 1.00 90.31 89 SER A O 1
ATOM 651 N N . PRO A 1 90 ? 2.793 -6.564 -6.681 1.00 87.62 90 PRO A N 1
ATOM 652 C CA . PRO A 1 90 ? 2.903 -6.553 -5.218 1.00 87.62 90 PRO A CA 1
ATOM 653 C C . PRO A 1 90 ? 4.292 -6.929 -4.695 1.00 87.62 90 PRO A C 1
ATOM 655 O O . PRO A 1 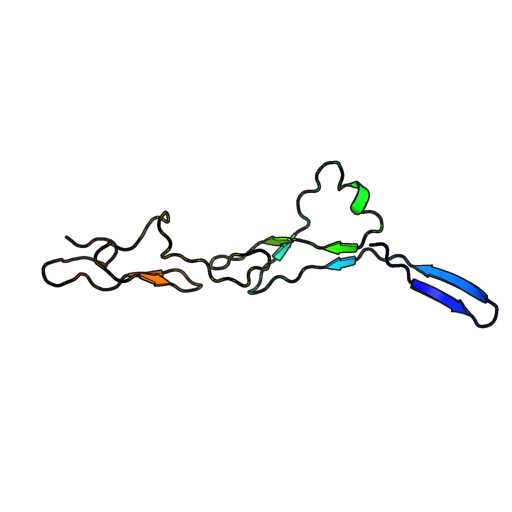90 ? 4.694 -6.502 -3.621 1.00 87.62 90 PRO A O 1
ATOM 658 N N . THR A 1 91 ? 5.058 -7.713 -5.451 1.00 89.31 91 THR A N 1
ATOM 659 C CA . THR A 1 91 ? 6.412 -8.122 -5.061 1.00 89.31 91 THR A CA 1
ATOM 660 C C . THR A 1 91 ? 7.509 -7.154 -5.517 1.00 89.31 91 THR A C 1
ATOM 662 O O . THR A 1 91 ? 8.675 -7.414 -5.232 1.00 89.31 91 THR A O 1
ATOM 665 N N . GLY A 1 92 ? 7.185 -6.076 -6.244 1.00 90.25 92 GLY A N 1
ATOM 666 C CA . GLY A 1 92 ? 8.166 -5.128 -6.782 1.00 90.25 92 GLY A CA 1
ATOM 667 C C . GLY A 1 92 ? 7.856 -4.687 -8.213 1.00 90.25 92 GLY A C 1
ATOM 668 O O . GLY A 1 92 ? 6.703 -4.568 -8.611 1.00 90.25 92 GLY A O 1
ATOM 669 N N . PHE A 1 93 ? 8.899 -4.480 -9.014 1.00 93.25 93 PHE A N 1
ATOM 670 C CA . PHE A 1 93 ? 8.768 -4.141 -10.430 1.00 93.25 93 PHE A CA 1
ATOM 671 C C . PHE A 1 93 ? 9.740 -4.940 -11.295 1.00 93.25 93 PHE A C 1
ATOM 673 O O . PHE A 1 93 ? 10.786 -5.390 -10.822 1.00 93.25 93 PHE A O 1
ATOM 680 N N . THR A 1 94 ? 9.407 -5.083 -12.574 1.00 93.94 94 THR A N 1
ATOM 681 C CA . THR A 1 94 ? 10.310 -5.598 -13.608 1.00 93.94 94 THR A CA 1
ATOM 682 C C . THR A 1 94 ? 10.460 -4.582 -14.734 1.00 93.94 94 THR A C 1
ATOM 684 O O . THR A 1 94 ? 9.506 -3.899 -15.109 1.00 93.94 94 THR A O 1
ATOM 687 N N . CYS A 1 95 ? 11.675 -4.476 -15.268 1.00 95.56 95 CYS A N 1
ATOM 688 C CA . CYS A 1 95 ? 11.975 -3.648 -16.430 1.00 95.56 95 CYS A CA 1
ATOM 689 C C . CYS A 1 95 ? 11.971 -4.507 -17.689 1.00 95.56 95 CYS A C 1
ATOM 691 O O . CYS A 1 95 ? 12.474 -5.629 -17.666 1.00 95.56 95 CYS A O 1
ATOM 693 N N . GLY A 1 96 ? 11.405 -3.978 -18.770 1.00 95.56 96 GLY A N 1
ATOM 694 C CA . GLY A 1 96 ? 11.511 -4.584 -20.091 1.00 95.56 96 GLY A CA 1
ATOM 695 C C . GLY A 1 96 ? 12.935 -4.534 -20.646 1.00 95.56 96 GLY A C 1
ATOM 696 O O . GLY A 1 96 ? 13.818 -3.876 -20.092 1.00 95.56 96 GLY A O 1
ATOM 697 N N . ASP A 1 97 ? 13.129 -5.216 -21.770 1.00 96.75 97 ASP A N 1
ATOM 698 C CA . ASP A 1 97 ? 14.410 -5.262 -22.469 1.00 96.75 97 ASP A CA 1
ATOM 699 C C . ASP A 1 97 ? 14.785 -3.901 -23.073 1.00 96.75 97 ASP A C 1
ATOM 701 O O . ASP A 1 97 ? 13.921 -3.090 -23.427 1.00 96.75 97 ASP A O 1
ATOM 705 N N . CYS A 1 98 ? 16.090 -3.661 -23.220 1.00 97.25 98 CYS A N 1
ATOM 706 C CA . CYS A 1 98 ? 16.585 -2.466 -23.891 1.00 97.25 98 CYS A CA 1
ATOM 707 C C . CYS A 1 98 ? 16.182 -2.467 -25.379 1.00 97.25 98 CYS A C 1
ATOM 709 O O . CYS A 1 98 ? 16.213 -3.512 -26.034 1.00 97.25 98 CYS A O 1
ATOM 711 N N . PRO A 1 99 ? 15.795 -1.306 -25.936 1.00 95.94 99 PRO A N 1
ATOM 712 C CA . PRO A 1 99 ? 15.435 -1.208 -27.344 1.00 95.94 99 PRO A CA 1
ATOM 713 C C . PRO A 1 99 ? 16.644 -1.446 -28.259 1.00 95.94 99 PRO A C 1
ATOM 715 O O . PRO A 1 99 ? 17.795 -1.307 -27.851 1.00 95.94 99 PRO A O 1
ATOM 718 N N . ASN A 1 100 ? 16.378 -1.750 -29.534 1.00 96.12 100 ASN A N 1
ATOM 719 C CA . ASN A 1 100 ? 17.421 -1.995 -30.535 1.00 96.12 100 ASN A CA 1
ATOM 720 C C . ASN A 1 100 ? 18.474 -0.876 -30.566 1.00 96.12 100 ASN A C 1
ATOM 722 O O . ASN A 1 100 ? 18.134 0.299 -30.709 1.00 96.12 100 ASN A O 1
ATOM 726 N N . GLY A 1 101 ? 19.747 -1.270 -30.515 1.00 94.88 101 GLY A N 1
ATOM 727 C CA . GLY A 1 101 ? 20.883 -0.347 -30.487 1.00 94.88 101 GLY A CA 1
ATOM 728 C C . GLY A 1 101 ? 21.358 0.033 -29.084 1.00 94.88 101 GLY A C 1
ATOM 729 O O . GLY A 1 101 ? 22.305 0.805 -28.991 1.00 94.88 101 GLY A O 1
ATOM 730 N N . TYR A 1 102 ? 20.736 -0.513 -28.035 1.00 94.88 102 TYR A N 1
ATOM 731 C CA . TYR A 1 102 ? 21.164 -0.384 -26.644 1.00 94.88 102 TYR A CA 1
ATOM 732 C C . TYR A 1 102 ? 21.319 -1.763 -26.008 1.00 94.88 102 TYR A C 1
ATOM 734 O O . TYR A 1 102 ? 20.513 -2.656 -26.270 1.00 94.88 102 TYR A O 1
ATOM 742 N N . ASP A 1 103 ? 22.286 -1.900 -25.108 1.00 94.69 103 ASP A N 1
ATOM 743 C CA . ASP A 1 103 ? 22.495 -3.112 -24.315 1.00 94.69 103 ASP A CA 1
ATOM 744 C C . ASP A 1 103 ? 22.355 -2.815 -22.816 1.00 94.69 103 ASP A C 1
ATOM 746 O O . ASP A 1 103 ? 22.665 -1.718 -22.339 1.00 94.69 103 ASP A O 1
ATOM 750 N N . GLY A 1 104 ? 21.883 -3.803 -22.048 1.00 94.44 104 GLY A N 1
ATOM 751 C CA . GLY A 1 104 ? 21.770 -3.691 -20.595 1.00 94.44 104 GLY A CA 1
ATOM 752 C C . GLY A 1 104 ? 20.664 -4.545 -19.980 1.00 94.44 104 GLY A C 1
ATOM 753 O O . GLY A 1 104 ? 20.224 -5.533 -20.560 1.00 94.44 104 GLY A O 1
ATOM 754 N N . ASN A 1 105 ? 20.240 -4.183 -18.767 1.00 93.38 105 ASN A N 1
ATOM 755 C CA . ASN A 1 105 ? 19.295 -4.955 -17.947 1.00 93.38 105 ASN A CA 1
ATOM 756 C C . ASN A 1 105 ? 17.919 -4.277 -17.791 1.00 93.38 105 ASN A C 1
ATOM 758 O O . ASN A 1 105 ? 17.181 -4.583 -16.855 1.00 93.38 105 ASN A O 1
ATOM 762 N N . GLY A 1 106 ? 17.616 -3.282 -18.627 1.00 93.75 106 GLY A N 1
ATOM 763 C CA . GLY A 1 106 ? 16.382 -2.498 -18.554 1.00 93.75 106 GLY A CA 1
ATOM 764 C C . GLY A 1 106 ? 16.380 -1.408 -17.475 1.00 93.75 106 GLY A C 1
ATOM 765 O O . GLY A 1 106 ? 15.704 -0.399 -17.633 1.00 93.75 106 GLY A O 1
ATOM 766 N N . GLN A 1 107 ? 17.170 -1.522 -16.403 1.00 92.44 107 GLN A N 1
ATOM 767 C CA . GLN A 1 107 ? 17.430 -0.385 -15.500 1.00 92.44 107 GLN A CA 1
ATOM 768 C C . GLN A 1 107 ? 18.478 0.560 -16.091 1.00 92.44 107 GLN A C 1
ATOM 770 O O . GLN A 1 107 ? 18.375 1.781 -15.981 1.00 92.44 107 GLN A O 1
ATOM 775 N N . ILE A 1 108 ? 19.467 -0.011 -16.773 1.00 93.44 108 ILE A N 1
ATOM 776 C CA . ILE A 1 108 ? 20.475 0.706 -17.547 1.00 93.44 108 ILE A CA 1
ATOM 777 C C . ILE A 1 108 ? 20.394 0.184 -18.980 1.00 93.44 108 ILE A C 1
ATOM 779 O O . ILE A 1 108 ? 20.373 -1.027 -19.181 1.00 93.44 108 ILE A O 1
ATOM 783 N N . CYS A 1 109 ? 20.349 1.104 -19.941 1.00 95.06 109 CYS A N 1
ATOM 784 C CA . CYS A 1 109 ? 20.450 0.835 -21.372 1.00 95.06 109 CYS A CA 1
ATOM 785 C C . CYS A 1 109 ? 21.433 1.857 -21.951 1.00 95.06 109 CYS A C 1
ATOM 787 O O . CYS A 1 109 ? 21.221 3.062 -21.773 1.00 95.06 109 CYS A O 1
ATOM 789 N N . SER A 1 110 ? 22.510 1.387 -22.582 1.00 93.81 110 SER A N 1
ATOM 790 C CA . SER A 1 110 ? 23.593 2.216 -23.141 1.00 93.81 110 SER A CA 1
ATOM 791 C C . SER A 1 110 ? 24.028 1.748 -24.515 1.00 93.81 110 SER A C 1
ATOM 793 O O . SER A 1 110 ? 23.931 0.522 -24.742 1.00 93.81 110 SER A O 1
#

Foldseek 3Di:
DWDKDWDADPVRDIDIDQDAAEDEQAPPPWDWDAPPDDPVCVVCRPRHHHYTFTDEDQQFDDRRRPHGDPLQPPPDPQHFDPQWDWDGDSVHIATDAHDPPWHDRRSDTD